Protein AF-A0A5D4SY90-F1 (afdb_monomer)

Structure (mmCIF, N/CA/C/O backbone):
data_AF-A0A5D4SY90-F1
#
_entry.id   AF-A0A5D4SY90-F1
#
loop_
_atom_site.group_PDB
_atom_site.id
_atom_site.type_symbol
_atom_site.label_atom_id
_atom_site.label_alt_id
_atom_site.label_comp_id
_atom_site.label_asym_id
_atom_site.label_entity_id
_atom_site.label_seq_id
_atom_site.pdbx_PDB_ins_code
_atom_site.Cartn_x
_atom_site.Cartn_y
_atom_site.Cartn_z
_atom_site.occupancy
_atom_site.B_iso_or_equiv
_atom_site.auth_seq_id
_atom_site.auth_comp_id
_atom_site.auth_asym_id
_atom_site.au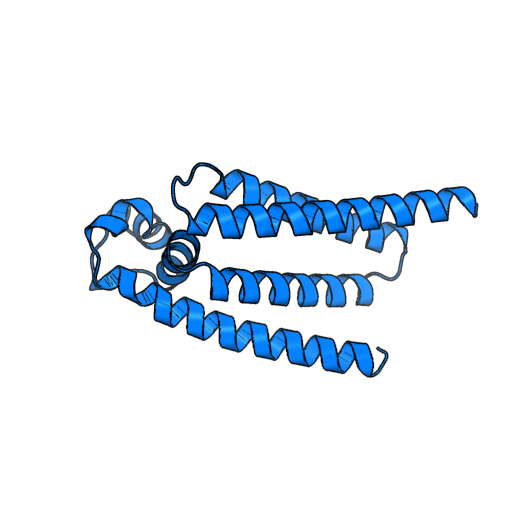th_atom_id
_atom_site.pdbx_PDB_model_num
ATOM 1 N N . MET A 1 1 ? -7.562 -14.655 19.373 1.00 65.56 1 MET A N 1
ATOM 2 C CA . MET A 1 1 ? -8.304 -14.241 18.157 1.00 65.56 1 MET A CA 1
ATOM 3 C C . MET A 1 1 ? -9.372 -15.284 17.908 1.00 65.56 1 MET A C 1
ATOM 5 O O . MET A 1 1 ? -9.088 -16.448 18.142 1.00 65.56 1 MET A O 1
ATOM 9 N N . SER A 1 2 ? -10.578 -14.892 17.491 1.00 83.31 2 SER A N 1
ATOM 10 C CA . SER A 1 2 ? -11.587 -15.873 17.057 1.00 83.31 2 SER A CA 1
ATOM 11 C C . SER A 1 2 ? -11.067 -16.649 15.842 1.00 83.31 2 SER A C 1
ATOM 13 O O . SER A 1 2 ? -10.356 -16.060 15.024 1.00 83.31 2 SER A O 1
ATOM 15 N N . TYR A 1 3 ? -11.435 -17.928 15.712 1.00 87.12 3 TYR A N 1
ATOM 16 C CA . TYR A 1 3 ? -10.976 -18.817 14.637 1.00 87.12 3 TYR A CA 1
ATOM 17 C C . TYR A 1 3 ? -11.152 -18.190 13.243 1.00 87.12 3 TYR A C 1
ATOM 19 O O . TYR A 1 3 ? -10.235 -18.239 12.429 1.00 87.12 3 TYR A O 1
ATOM 27 N N . LYS A 1 4 ? -12.272 -17.483 13.015 1.00 90.50 4 LYS A N 1
ATOM 28 C CA . LYS A 1 4 ? -12.549 -16.766 11.760 1.00 90.50 4 LYS A CA 1
ATOM 29 C C . LYS A 1 4 ? -11.451 -15.757 11.420 1.00 90.50 4 LYS A C 1
ATOM 31 O O . LYS A 1 4 ? -10.987 -15.716 10.291 1.00 90.50 4 LYS A O 1
ATOM 36 N N . ARG A 1 5 ? -10.991 -14.977 12.407 1.00 88.00 5 ARG A N 1
ATOM 37 C CA . ARG A 1 5 ? -9.937 -13.966 12.201 1.00 88.00 5 ARG A CA 1
ATOM 38 C C . ARG A 1 5 ? -8.578 -14.604 11.942 1.00 88.00 5 ARG A C 1
ATOM 40 O O . ARG A 1 5 ? -7.819 -14.071 11.147 1.00 88.00 5 ARG A O 1
ATOM 47 N N . THR A 1 6 ? -8.275 -15.724 12.596 1.00 92.12 6 THR A N 1
ATOM 48 C CA . THR A 1 6 ? -7.023 -16.456 12.355 1.00 92.12 6 THR A CA 1
ATOM 49 C C . THR A 1 6 ? -6.985 -17.020 10.935 1.00 92.12 6 THR A C 1
ATOM 51 O O . THR A 1 6 ? -5.982 -16.851 10.251 1.00 92.12 6 THR A O 1
ATOM 54 N N . ILE A 1 7 ? -8.088 -17.614 10.466 1.00 94.69 7 ILE A N 1
ATOM 55 C CA . ILE A 1 7 ? -8.203 -18.123 9.091 1.00 94.69 7 ILE A CA 1
ATOM 56 C C . ILE A 1 7 ? -8.071 -16.977 8.082 1.00 94.69 7 ILE A C 1
ATOM 58 O O . ILE A 1 7 ? -7.259 -17.069 7.169 1.00 94.69 7 ILE A O 1
ATOM 62 N N . SER A 1 8 ? -8.800 -15.871 8.268 1.00 94.88 8 SER A N 1
ATOM 63 C CA . SER A 1 8 ? -8.691 -14.705 7.380 1.00 94.88 8 SER A CA 1
ATOM 64 C C . SER A 1 8 ? -7.281 -14.109 7.353 1.00 94.88 8 SER A C 1
ATOM 66 O O . SER A 1 8 ? -6.817 -13.696 6.297 1.00 94.88 8 SER A O 1
ATOM 68 N N . PHE A 1 9 ? -6.577 -14.093 8.488 1.00 96.25 9 PHE A N 1
ATOM 69 C CA . PHE A 1 9 ? -5.186 -13.646 8.549 1.00 96.25 9 PHE A CA 1
ATOM 70 C C . PHE A 1 9 ? -4.241 -14.588 7.794 1.00 96.25 9 PHE A C 1
ATOM 72 O O . PHE A 1 9 ? -3.399 -14.117 7.036 1.00 96.25 9 PHE A O 1
ATOM 79 N N . GLY A 1 10 ? -4.416 -15.906 7.933 1.00 97.31 10 GLY A N 1
ATOM 80 C CA . GLY A 1 10 ? -3.668 -16.894 7.149 1.00 97.31 10 GLY A CA 1
ATOM 81 C C . GLY A 1 10 ? -3.916 -16.763 5.643 1.00 97.31 10 GLY A C 1
ATOM 82 O O . GLY A 1 10 ? -2.969 -16.777 4.862 1.00 97.31 10 GLY A O 1
ATOM 83 N N . LEU A 1 11 ? -5.171 -16.544 5.235 1.00 97.62 11 LEU A N 1
ATOM 84 C CA . LEU A 1 11 ? -5.518 -16.277 3.837 1.00 97.62 11 LEU A CA 1
ATOM 85 C C . LEU A 1 11 ? -4.873 -14.988 3.325 1.00 97.62 11 LEU A C 1
ATOM 87 O O . LEU A 1 11 ? -4.352 -14.978 2.216 1.00 97.62 11 LEU A O 1
ATOM 91 N N . ALA A 1 12 ? -4.857 -13.920 4.126 1.00 98.06 12 ALA A N 1
ATOM 92 C CA . ALA A 1 12 ? -4.195 -12.676 3.747 1.00 98.06 12 ALA A CA 1
ATOM 93 C C . ALA A 1 12 ? -2.687 -12.869 3.525 1.00 98.06 12 ALA A C 1
ATOM 95 O O . ALA A 1 12 ? -2.156 -12.338 2.556 1.00 98.06 12 ALA A O 1
ATOM 96 N N . ILE A 1 13 ? -2.007 -13.670 4.356 1.00 98.44 13 ILE A N 1
ATOM 97 C CA . ILE A 1 13 ? -0.596 -14.031 4.129 1.00 98.44 13 ILE A CA 1
ATOM 98 C C . ILE A 1 13 ? -0.443 -14.780 2.802 1.00 98.44 13 ILE A C 1
ATOM 100 O O . ILE A 1 13 ? 0.406 -14.425 1.991 1.00 98.44 13 ILE A O 1
ATOM 104 N N . MET A 1 14 ? -1.283 -15.789 2.558 1.00 98.44 14 MET A N 1
ATOM 105 C CA . MET A 1 14 ? -1.231 -16.582 1.330 1.00 98.44 14 MET A CA 1
ATOM 106 C C . MET A 1 14 ? -1.426 -15.710 0.080 1.00 98.44 14 MET A C 1
ATOM 108 O O . MET A 1 14 ? -0.611 -15.769 -0.840 1.00 98.44 14 MET A O 1
ATOM 112 N N . PHE A 1 15 ? -2.464 -14.866 0.058 1.00 98.44 15 PHE A N 1
ATOM 113 C CA . PHE A 1 15 ? -2.716 -13.943 -1.051 1.00 98.44 15 PHE A CA 1
ATOM 114 C C . PHE A 1 15 ? -1.605 -12.911 -1.206 1.00 98.44 15 PHE A C 1
ATOM 116 O O . PHE A 1 15 ? -1.219 -12.622 -2.334 1.00 98.44 15 PHE A O 1
ATOM 123 N N . PHE A 1 16 ? -1.058 -12.394 -0.104 1.00 98.62 16 PHE A N 1
ATOM 124 C CA . PHE A 1 16 ? 0.084 -11.489 -0.147 1.00 98.62 16 PHE A CA 1
ATOM 125 C C . PHE A 1 16 ? 1.288 -12.150 -0.824 1.00 98.62 16 PHE A C 1
ATOM 127 O O . PHE A 1 16 ? 1.840 -11.575 -1.758 1.00 98.62 16 PHE A O 1
ATOM 134 N N . CYS A 1 17 ? 1.663 -13.367 -0.419 1.00 98.56 17 CYS A N 1
ATOM 135 C CA . CYS A 1 17 ? 2.783 -14.097 -1.011 1.00 98.56 17 CYS A CA 1
ATOM 136 C C . CYS A 1 17 ? 2.564 -14.376 -2.503 1.00 98.56 17 CYS A C 1
ATOM 138 O O . CYS A 1 17 ? 3.423 -14.034 -3.313 1.00 98.56 17 CYS A O 1
ATOM 140 N N . ILE A 1 18 ? 1.410 -14.938 -2.879 1.00 98.56 18 ILE A N 1
ATOM 141 C CA . ILE A 1 18 ? 1.095 -15.245 -4.285 1.00 98.56 18 ILE A CA 1
ATOM 142 C C . ILE A 1 18 ? 1.115 -13.968 -5.129 1.00 98.56 18 ILE A C 1
ATOM 144 O O . ILE A 1 18 ? 1.757 -13.934 -6.175 1.00 98.56 18 ILE A O 1
ATOM 148 N N . ALA A 1 19 ? 0.459 -12.903 -4.664 1.00 98.44 19 ALA A N 1
ATOM 149 C CA . ALA A 1 19 ? 0.408 -11.638 -5.384 1.00 98.44 19 ALA A CA 1
ATOM 150 C C . ALA A 1 19 ? 1.779 -10.954 -5.464 1.00 98.44 19 ALA A C 1
ATOM 152 O O . ALA A 1 19 ? 2.070 -10.310 -6.466 1.00 98.44 19 ALA A O 1
ATOM 153 N N . THR A 1 20 ? 2.639 -11.128 -4.457 1.00 98.31 20 THR A N 1
ATOM 154 C CA . THR A 1 20 ? 4.023 -10.632 -4.488 1.00 98.31 20 THR A CA 1
ATOM 155 C C . THR A 1 20 ? 4.803 -11.313 -5.608 1.00 98.31 20 THR A C 1
ATOM 157 O O . THR A 1 20 ? 5.358 -10.625 -6.457 1.00 98.31 20 THR A O 1
ATOM 160 N N . PHE A 1 21 ? 4.795 -12.650 -5.669 1.00 98.25 21 PHE A N 1
ATOM 161 C CA . PHE A 1 21 ? 5.492 -13.385 -6.730 1.00 98.25 21 PHE A CA 1
ATOM 162 C C . PHE A 1 21 ? 4.907 -13.107 -8.116 1.00 98.25 21 PHE A C 1
ATOM 164 O O . PHE A 1 21 ? 5.663 -12.917 -9.062 1.00 98.25 21 PHE A O 1
ATOM 171 N N . ALA A 1 22 ? 3.581 -13.029 -8.237 1.00 98.25 22 ALA A N 1
ATOM 172 C CA . ALA A 1 22 ? 2.925 -12.723 -9.504 1.00 98.25 22 ALA A CA 1
ATOM 173 C C . ALA A 1 22 ? 3.242 -11.296 -9.980 1.00 98.25 22 ALA A C 1
ATOM 175 O O . ALA A 1 22 ? 3.632 -11.110 -11.126 1.00 98.25 22 ALA A O 1
ATOM 176 N N . SER A 1 23 ? 3.169 -10.301 -9.087 1.00 97.88 23 SER A N 1
ATOM 177 C CA . SER A 1 23 ? 3.551 -8.916 -9.392 1.00 97.88 23 SER A CA 1
ATOM 178 C C . SER A 1 23 ? 5.032 -8.791 -9.737 1.00 97.88 23 SER A C 1
ATOM 180 O O . SER A 1 23 ? 5.395 -7.933 -10.538 1.00 97.88 23 SER A O 1
ATOM 182 N N . TRP A 1 24 ? 5.889 -9.596 -9.111 1.00 98.00 24 TRP A N 1
ATOM 183 C CA . TRP A 1 24 ? 7.319 -9.607 -9.386 1.00 98.00 24 TRP A CA 1
ATOM 184 C C . TRP A 1 24 ? 7.622 -10.231 -10.754 1.00 98.00 24 TRP A C 1
ATOM 186 O O . TRP A 1 24 ? 8.386 -9.662 -11.527 1.00 98.00 24 TRP A O 1
ATOM 196 N N . TYR A 1 25 ? 6.958 -11.343 -11.084 1.00 97.81 25 TYR A N 1
ATOM 197 C CA . TYR A 1 25 ? 7.055 -11.997 -12.389 1.00 97.81 25 TYR A CA 1
ATOM 198 C C . TYR A 1 25 ? 6.547 -11.088 -13.514 1.00 97.81 25 TYR A C 1
ATOM 200 O O . TYR A 1 25 ? 7.275 -10.811 -14.461 1.00 97.81 25 TYR A O 1
ATOM 208 N N . GLU A 1 26 ? 5.332 -10.556 -13.383 1.00 97.06 26 GLU A N 1
ATOM 209 C CA . GLU A 1 26 ? 4.748 -9.645 -14.373 1.00 97.06 26 GLU A CA 1
ATOM 210 C C . GLU A 1 26 ? 5.566 -8.366 -14.555 1.00 97.06 26 GLU A C 1
ATOM 212 O O . GLU A 1 26 ? 5.620 -7.814 -15.652 1.00 97.06 26 GLU A O 1
ATOM 217 N N . GLY A 1 27 ? 6.218 -7.919 -13.484 1.00 97.12 27 GLY A N 1
ATOM 218 C CA . GLY A 1 27 ? 7.061 -6.735 -13.479 1.00 97.12 27 GLY A CA 1
ATOM 219 C C . GLY A 1 27 ? 8.409 -6.931 -14.158 1.00 97.12 27 GLY A C 1
ATOM 220 O O . GLY A 1 27 ? 9.031 -5.953 -14.565 1.00 97.12 27 GLY A O 1
ATOM 221 N N . SER A 1 28 ? 8.854 -8.182 -14.305 1.00 96.25 28 SER A N 1
ATOM 222 C CA . SER A 1 28 ? 10.140 -8.497 -14.931 1.00 96.25 28 SER A CA 1
ATOM 223 C C . SER A 1 28 ? 10.176 -8.158 -16.426 1.00 96.25 28 SER A C 1
ATOM 225 O O . SER A 1 28 ? 11.256 -7.935 -16.964 1.00 96.25 28 SER A O 1
ATOM 227 N N . GLU A 1 29 ? 9.013 -7.975 -17.067 1.00 95.75 29 GLU A N 1
ATOM 228 C CA . GLU A 1 29 ? 8.896 -7.433 -18.431 1.00 95.75 29 GLU A CA 1
ATOM 229 C C . GLU A 1 29 ? 9.535 -6.045 -18.594 1.00 95.75 29 GLU A C 1
ATOM 231 O O . GLU A 1 29 ? 9.879 -5.660 -19.711 1.00 95.75 29 GLU A O 1
ATOM 236 N N . LEU A 1 30 ? 9.764 -5.307 -17.498 1.00 95.75 30 LEU A N 1
ATOM 237 C CA . LEU A 1 30 ? 10.555 -4.074 -17.513 1.00 95.75 30 LEU A CA 1
ATOM 238 C C . LEU A 1 30 ? 11.924 -4.280 -18.182 1.00 95.75 30 LEU A C 1
ATOM 240 O O . LEU A 1 30 ? 12.380 -3.406 -18.917 1.00 95.75 30 LEU A O 1
ATOM 244 N N . VAL A 1 31 ? 12.567 -5.430 -17.961 1.00 94.19 31 VAL A N 1
ATOM 245 C CA . VAL A 1 31 ? 13.890 -5.761 -18.520 1.00 94.19 31 VAL A CA 1
ATOM 246 C C . VAL A 1 31 ? 13.872 -5.773 -20.050 1.00 94.19 31 VAL A C 1
ATOM 248 O O . VAL A 1 31 ? 14.855 -5.387 -20.683 1.00 94.19 31 VAL A O 1
ATOM 251 N N . ASP A 1 32 ? 12.750 -6.177 -20.639 1.00 93.50 32 ASP A N 1
ATOM 252 C CA . ASP A 1 32 ? 12.570 -6.293 -22.085 1.00 93.50 32 ASP A CA 1
ATOM 253 C C . ASP A 1 32 ? 11.973 -5.024 -22.715 1.00 93.50 32 ASP A C 1
ATOM 255 O O . ASP A 1 32 ? 11.830 -4.951 -23.937 1.00 93.50 32 ASP A O 1
ATOM 259 N N . ASN A 1 33 ? 11.672 -3.993 -21.913 1.00 91.06 33 ASN A N 1
ATOM 260 C CA . ASN A 1 33 ? 11.127 -2.722 -22.388 1.00 91.06 33 ASN A CA 1
ATOM 261 C C . ASN A 1 33 ? 11.977 -1.501 -21.964 1.00 91.06 33 ASN A C 1
ATOM 263 O O . ASN A 1 33 ? 11.599 -0.760 -21.049 1.00 91.06 33 ASN A O 1
ATOM 267 N N . PRO A 1 34 ? 13.100 -1.235 -22.664 1.00 91.25 34 PRO A N 1
ATOM 268 C CA . PRO A 1 34 ? 14.005 -0.125 -22.354 1.00 91.25 34 PRO A CA 1
ATOM 269 C C . PRO A 1 34 ? 13.375 1.268 -22.404 1.00 91.25 34 PRO A C 1
ATOM 271 O O . PRO A 1 34 ? 13.812 2.172 -21.693 1.00 91.25 34 PRO A O 1
ATOM 274 N N . PHE A 1 35 ? 12.323 1.459 -23.208 1.00 90.56 35 PHE A N 1
ATOM 275 C CA . PHE A 1 35 ? 11.631 2.747 -23.312 1.00 90.56 35 PHE A CA 1
ATOM 276 C C . PHE A 1 35 ? 10.984 3.172 -21.987 1.00 90.56 35 PHE A C 1
ATOM 278 O O . PHE A 1 35 ? 10.862 4.366 -21.713 1.00 90.56 35 PHE A O 1
ATOM 285 N N . GLU A 1 36 ? 10.621 2.208 -21.139 1.00 90.75 36 GLU A N 1
ATOM 286 C CA . GLU A 1 36 ? 9.968 2.466 -19.855 1.00 90.75 36 GLU A CA 1
ATOM 287 C C . GLU A 1 36 ? 10.944 2.683 -18.695 1.00 90.75 36 GLU A C 1
ATOM 289 O O . GLU A 1 36 ? 10.527 3.106 -17.611 1.00 90.75 36 GLU A O 1
ATOM 294 N N . TRP A 1 37 ? 12.245 2.449 -18.893 1.00 92.38 37 TRP A N 1
ATOM 295 C CA . TRP A 1 37 ? 13.248 2.539 -17.827 1.00 92.38 37 TRP A CA 1
ATOM 296 C C . TRP A 1 37 ? 13.301 3.928 -17.201 1.00 92.38 37 TRP A C 1
ATOM 298 O O . TRP A 1 37 ? 13.210 4.051 -15.982 1.00 92.38 37 TRP A O 1
ATOM 308 N N . LYS A 1 38 ? 13.307 4.983 -18.024 1.00 88.19 38 LYS A N 1
ATOM 309 C CA . LYS A 1 38 ? 13.314 6.382 -17.558 1.00 88.19 38 LYS A CA 1
ATOM 310 C C . LYS A 1 38 ? 12.158 6.703 -16.604 1.00 88.19 38 LYS A C 1
ATOM 312 O O . LYS A 1 38 ? 12.264 7.603 -15.774 1.00 88.19 38 LYS A O 1
ATOM 317 N N . HIS A 1 39 ? 11.035 6.008 -16.747 1.00 86.69 39 HIS A N 1
ATOM 318 C CA . HIS A 1 39 ? 9.841 6.262 -15.954 1.00 86.69 39 HIS A CA 1
ATOM 319 C C . HIS A 1 39 ? 9.681 5.281 -14.797 1.00 86.69 39 HIS A C 1
ATOM 321 O O . HIS A 1 39 ? 8.985 5.605 -13.835 1.00 86.69 39 HIS A O 1
ATOM 327 N N . THR A 1 40 ? 10.258 4.089 -14.889 1.00 89.19 40 THR A N 1
ATOM 328 C CA . THR A 1 40 ? 9.851 2.951 -14.061 1.00 89.19 40 THR A CA 1
ATOM 329 C C . THR A 1 40 ? 11.009 2.301 -13.311 1.00 89.19 40 THR A C 1
ATOM 331 O O . THR A 1 40 ? 10.773 1.751 -12.241 1.00 89.19 40 THR A O 1
ATOM 334 N N . ALA A 1 41 ? 12.247 2.452 -13.790 1.00 92.19 41 ALA A N 1
ATOM 335 C CA . ALA A 1 41 ? 13.461 2.019 -13.100 1.00 92.19 41 ALA A CA 1
ATOM 336 C C . ALA A 1 41 ? 13.894 3.036 -12.020 1.00 92.19 41 ALA A C 1
ATOM 338 O O . ALA A 1 41 ? 15.013 3.548 -12.021 1.00 92.19 41 ALA A O 1
ATOM 339 N N . VAL A 1 42 ? 12.964 3.395 -11.131 1.00 91.81 42 VAL A N 1
ATOM 340 C CA . VAL A 1 42 ? 13.127 4.455 -10.125 1.00 91.81 42 VAL A CA 1
ATOM 341 C C . VAL A 1 42 ? 14.232 4.098 -9.135 1.00 91.81 42 VAL A C 1
ATOM 343 O O . VAL A 1 42 ? 15.157 4.882 -8.942 1.00 91.81 42 VAL A O 1
ATOM 346 N N . PHE A 1 43 ? 14.174 2.907 -8.541 1.00 91.56 43 PHE A N 1
ATOM 347 C CA . PHE A 1 43 ? 15.159 2.454 -7.565 1.00 91.56 43 PHE A CA 1
ATOM 348 C C . PHE A 1 43 ? 16.528 2.250 -8.210 1.00 91.56 43 PHE A C 1
ATOM 350 O O . PHE A 1 43 ? 17.528 2.667 -7.635 1.00 91.56 43 PHE A O 1
ATOM 357 N N . THR A 1 44 ? 16.578 1.683 -9.418 1.00 92.81 44 THR A N 1
ATOM 358 C CA . THR A 1 44 ? 17.828 1.545 -10.179 1.00 92.81 44 THR A CA 1
ATOM 359 C C . THR A 1 44 ? 18.472 2.903 -10.413 1.00 92.81 44 THR A C 1
ATOM 361 O O . THR A 1 44 ? 19.645 3.069 -10.094 1.00 92.81 44 THR A O 1
ATOM 364 N N . SER A 1 45 ? 17.693 3.886 -10.881 1.00 92.25 45 SER A N 1
ATOM 365 C CA . SER A 1 45 ? 18.188 5.241 -11.128 1.00 92.25 45 SER A CA 1
ATOM 366 C C . SER A 1 45 ? 18.677 5.937 -9.855 1.00 92.25 45 SER A C 1
ATOM 368 O O . SER A 1 45 ? 19.618 6.715 -9.912 1.00 92.25 45 SER A O 1
ATOM 370 N N . TRP A 1 46 ? 18.082 5.654 -8.692 1.00 91.75 46 TRP A N 1
ATOM 371 C CA . TRP A 1 46 ? 18.551 6.207 -7.418 1.00 91.75 46 TRP A CA 1
ATOM 372 C C . TRP A 1 46 ? 19.850 5.570 -6.930 1.00 91.75 46 TRP A C 1
ATOM 374 O O . TRP A 1 46 ? 20.623 6.233 -6.248 1.00 91.75 46 TRP A O 1
ATOM 384 N N . ILE A 1 47 ? 20.070 4.289 -7.236 1.00 92.31 47 ILE A N 1
ATOM 385 C CA . ILE A 1 47 ? 21.266 3.547 -6.814 1.00 92.31 47 ILE A CA 1
ATOM 386 C C . ILE A 1 47 ? 22.460 3.852 -7.729 1.00 92.31 47 ILE A C 1
ATOM 388 O O . ILE A 1 47 ? 23.589 3.878 -7.250 1.00 92.31 47 ILE A O 1
ATOM 392 N N . HIS A 1 48 ? 22.211 4.095 -9.016 1.00 90.75 48 HIS A N 1
ATOM 393 C CA . HIS A 1 48 ? 23.243 4.265 -10.044 1.00 90.75 48 HIS A CA 1
ATOM 394 C C . HIS A 1 48 ? 23.250 5.682 -10.644 1.00 90.75 48 HIS A C 1
ATOM 396 O O . HIS A 1 48 ? 23.518 5.854 -11.827 1.00 90.75 48 HIS A O 1
ATOM 402 N N . ASP A 1 49 ? 22.894 6.703 -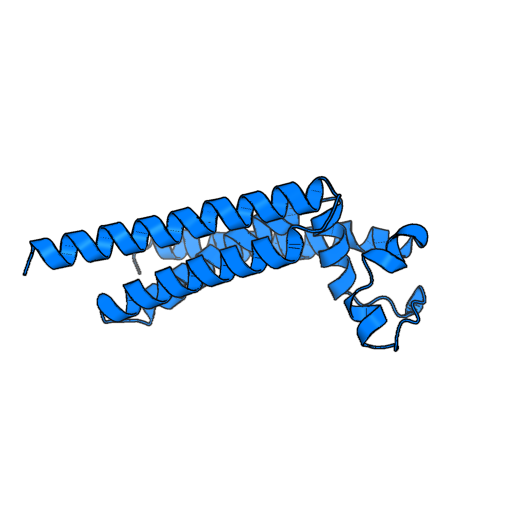9.856 1.00 88.25 49 ASP A N 1
ATOM 403 C CA . ASP A 1 49 ? 22.970 8.125 -10.240 1.00 88.25 49 ASP A CA 1
ATOM 404 C C . ASP A 1 49 ? 22.313 8.480 -11.595 1.00 88.25 49 ASP A C 1
ATOM 406 O O . ASP A 1 49 ? 22.752 9.359 -12.336 1.00 88.25 49 ASP A O 1
ATOM 410 N N . GLY A 1 50 ? 21.202 7.816 -11.910 1.00 83.44 50 GLY A N 1
ATOM 411 C CA . GLY A 1 50 ? 20.424 8.016 -13.132 1.00 83.44 50 GLY A CA 1
ATOM 412 C C . GLY A 1 50 ? 20.789 7.083 -14.286 1.00 83.44 50 GLY A C 1
ATOM 413 O O . GLY A 1 50 ? 20.046 7.038 -15.268 1.00 83.44 50 GLY A O 1
ATOM 414 N N . GLU A 1 51 ? 21.868 6.311 -14.170 1.00 86.06 51 GLU A N 1
ATOM 415 C CA . GLU A 1 51 ? 22.249 5.303 -15.155 1.00 86.06 51 GLU A CA 1
ATOM 416 C C . GLU A 1 51 ? 21.395 4.044 -14.972 1.00 86.06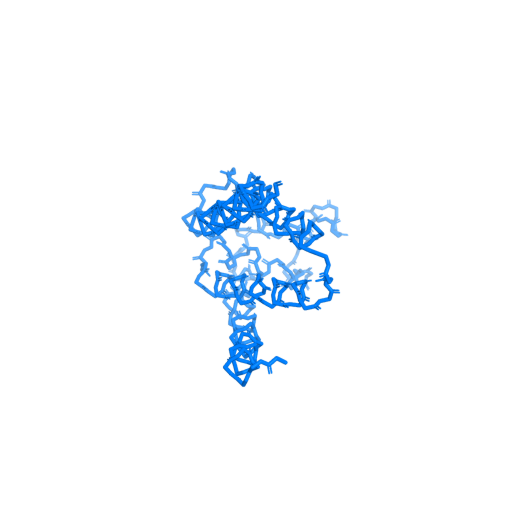 51 GLU A C 1
ATOM 418 O O . GLU A 1 51 ? 21.228 3.520 -13.871 1.00 86.06 51 GLU A O 1
ATOM 423 N N . VAL A 1 52 ? 20.789 3.564 -16.059 1.00 89.38 52 VAL A N 1
ATOM 424 C CA . VAL A 1 52 ? 19.975 2.345 -16.039 1.00 89.38 52 VAL A CA 1
ATOM 425 C C . VAL A 1 52 ? 20.465 1.424 -17.137 1.00 89.38 52 VAL A C 1
ATOM 427 O O . VAL A 1 52 ? 20.315 1.711 -18.324 1.00 89.38 52 VAL A O 1
ATOM 430 N N . GLU A 1 53 ? 21.020 0.297 -16.716 1.00 88.94 53 GLU A N 1
ATOM 431 C CA . GLU A 1 53 ? 21.454 -0.785 -17.585 1.00 88.94 53 GLU A CA 1
ATOM 432 C C . GLU A 1 53 ? 20.631 -2.032 -17.302 1.00 88.94 53 GLU A C 1
ATOM 434 O O . GLU A 1 53 ? 20.214 -2.272 -16.168 1.00 88.94 53 GLU A O 1
ATOM 439 N N . ARG A 1 54 ? 20.439 -2.857 -18.333 1.00 88.88 54 ARG A N 1
ATOM 440 C CA . ARG A 1 54 ? 19.612 -4.068 -18.267 1.00 88.88 54 ARG A CA 1
ATOM 441 C C . ARG A 1 54 ? 19.991 -4.986 -17.103 1.00 88.88 54 ARG A C 1
ATOM 443 O O . ARG A 1 54 ? 19.116 -5.538 -16.444 1.00 88.88 54 ARG A O 1
ATOM 450 N N . GLU A 1 55 ? 21.290 -5.159 -16.887 1.00 87.62 55 GLU A N 1
ATOM 451 C CA . GLU A 1 55 ? 21.863 -6.088 -15.906 1.00 87.62 55 GLU A CA 1
ATOM 452 C C . GLU A 1 55 ? 21.716 -5.581 -14.466 1.00 87.62 55 GLU A C 1
ATOM 454 O O . GLU A 1 55 ? 21.712 -6.375 -13.528 1.00 87.62 55 GLU A O 1
ATOM 459 N N . ASN A 1 56 ? 21.515 -4.270 -14.303 1.00 89.62 56 ASN A N 1
ATOM 460 C CA . ASN A 1 56 ? 21.505 -3.586 -13.013 1.00 89.62 56 ASN A CA 1
ATOM 461 C C . ASN A 1 56 ? 20.092 -3.196 -12.551 1.00 89.62 56 ASN A C 1
ATOM 463 O O . ASN A 1 56 ? 19.949 -2.540 -11.517 1.00 89.62 56 ASN A O 1
ATOM 467 N N . ILE A 1 57 ? 19.042 -3.597 -13.285 1.00 92.62 57 ILE A N 1
ATOM 468 C CA . ILE A 1 57 ? 17.658 -3.277 -12.921 1.00 92.62 57 ILE A CA 1
ATOM 469 C C . ILE A 1 57 ? 17.313 -3.918 -11.574 1.00 92.62 57 ILE A C 1
ATOM 471 O O . ILE A 1 57 ? 17.259 -5.141 -11.415 1.00 92.62 57 ILE A O 1
ATOM 475 N N . ALA A 1 58 ? 17.029 -3.069 -10.594 1.00 94.00 58 ALA A N 1
ATOM 476 C CA . ALA A 1 58 ? 16.626 -3.471 -9.266 1.00 94.00 58 ALA A CA 1
ATOM 477 C C . ALA A 1 58 ? 15.277 -4.199 -9.310 1.00 94.00 58 ALA A C 1
ATOM 479 O O . ALA A 1 58 ? 14.299 -3.731 -9.888 1.00 94.00 58 ALA A O 1
ATOM 480 N N . GLN A 1 59 ? 15.177 -5.309 -8.582 1.00 93.88 59 GLN A N 1
ATOM 481 C CA . GLN A 1 59 ? 13.941 -6.097 -8.495 1.00 93.88 59 GLN A CA 1
ATOM 482 C C . GLN A 1 59 ? 12.749 -5.302 -7.939 1.00 93.88 59 GLN A C 1
ATOM 484 O O . GLN A 1 59 ? 11.599 -5.638 -8.217 1.00 93.88 59 GLN A O 1
ATOM 489 N N . LEU A 1 60 ? 13.002 -4.236 -7.170 1.00 94.00 60 LEU A N 1
ATOM 490 C CA . LEU A 1 60 ? 11.952 -3.334 -6.693 1.00 94.00 60 LEU A CA 1
ATOM 491 C C . LEU A 1 60 ? 1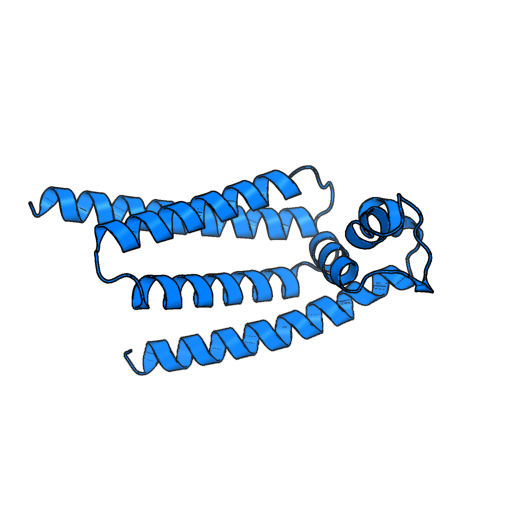1.269 -2.573 -7.837 1.00 94.00 60 LEU A C 1
ATOM 493 O O . LEU A 1 60 ? 10.070 -2.304 -7.756 1.00 94.00 60 LEU A O 1
ATOM 497 N N . ASP A 1 61 ? 11.990 -2.289 -8.922 1.00 95.69 61 ASP A N 1
ATOM 498 C CA . ASP A 1 61 ? 11.431 -1.608 -10.090 1.00 95.69 61 ASP A CA 1
ATOM 499 C C . ASP A 1 61 ? 10.415 -2.471 -10.841 1.00 95.69 61 ASP A C 1
ATOM 501 O O . ASP A 1 61 ? 9.503 -1.938 -11.472 1.00 95.69 61 ASP A O 1
ATOM 505 N N . TYR A 1 62 ? 10.472 -3.798 -10.687 1.00 97.38 62 TYR A N 1
ATOM 506 C CA . TYR A 1 62 ? 9.454 -4.695 -11.241 1.00 97.38 62 TYR A CA 1
ATOM 507 C C . TYR A 1 62 ? 8.086 -4.414 -10.608 1.00 97.38 62 TYR A C 1
ATOM 509 O O . TYR A 1 62 ? 7.069 -4.390 -11.296 1.00 97.38 62 TYR A O 1
ATOM 517 N N . PHE A 1 63 ? 8.033 -4.105 -9.309 1.00 97.06 63 PHE A N 1
ATOM 518 C CA . PHE A 1 63 ? 6.775 -3.723 -8.664 1.00 97.06 63 PHE A CA 1
ATOM 519 C C . PHE A 1 63 ? 6.278 -2.356 -9.141 1.00 97.06 63 PHE A C 1
ATOM 521 O O . PHE A 1 63 ? 5.072 -2.180 -9.316 1.00 97.06 63 PHE A O 1
ATOM 528 N N . VAL A 1 64 ? 7.181 -1.403 -9.400 1.00 95.50 64 VAL A N 1
ATOM 529 C CA . VAL A 1 64 ? 6.820 -0.095 -9.975 1.00 95.50 64 VAL A CA 1
ATOM 530 C C . VAL A 1 64 ? 6.226 -0.277 -11.375 1.00 95.50 64 VAL A C 1
ATOM 532 O O . VAL A 1 64 ? 5.200 0.331 -11.688 1.00 95.50 64 VAL A O 1
ATOM 535 N N . TYR A 1 65 ? 6.815 -1.159 -12.188 1.00 96.62 65 TYR A N 1
ATOM 536 C CA . TYR A 1 65 ? 6.301 -1.511 -13.511 1.00 96.62 65 TYR A CA 1
ATOM 537 C C . TYR A 1 65 ? 4.921 -2.150 -13.436 1.00 96.62 65 TYR A C 1
ATOM 539 O O . TYR A 1 65 ? 3.980 -1.674 -14.077 1.00 96.62 65 TYR A O 1
ATOM 547 N N . SER A 1 66 ? 4.757 -3.157 -12.581 1.00 97.00 66 SER A N 1
ATOM 548 C CA . SER A 1 66 ? 3.468 -3.817 -12.386 1.00 97.00 66 SER A CA 1
ATOM 549 C C . SER A 1 66 ? 2.398 -2.841 -11.906 1.00 97.00 66 SER A C 1
ATOM 551 O O . SER A 1 66 ? 1.295 -2.845 -12.436 1.00 97.00 66 SER A O 1
ATOM 553 N N . ILE A 1 67 ? 2.699 -1.919 -10.988 1.00 96.31 67 ILE A N 1
ATOM 554 C CA . ILE A 1 67 ? 1.728 -0.890 -10.573 1.00 96.31 67 ILE A CA 1
ATOM 555 C C . ILE A 1 67 ? 1.247 -0.059 -11.770 1.00 96.31 67 ILE A C 1
ATOM 557 O O . ILE A 1 67 ? 0.056 0.230 -11.871 1.00 96.31 67 ILE A O 1
ATOM 561 N N . LYS A 1 68 ? 2.145 0.320 -12.683 1.00 95.19 68 LYS A N 1
ATOM 562 C CA . LYS A 1 68 ? 1.819 1.188 -13.822 1.00 95.19 68 LYS A CA 1
ATOM 563 C C . LYS A 1 68 ? 1.063 0.480 -14.941 1.00 95.19 68 LYS A C 1
ATOM 565 O O . LYS 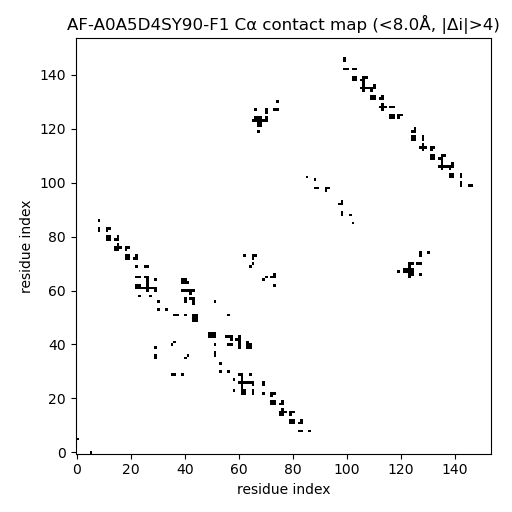A 1 68 ? 0.149 1.075 -15.513 1.00 95.19 68 LYS A O 1
ATOM 570 N N . PHE A 1 69 ? 1.418 -0.768 -15.237 1.00 95.44 69 PHE A N 1
ATOM 571 C CA . PHE A 1 69 ? 0.942 -1.464 -16.436 1.00 95.44 69 PHE A CA 1
ATOM 572 C C . PHE A 1 69 ? 0.088 -2.703 -16.142 1.00 95.44 69 PHE A C 1
ATOM 574 O O . PHE A 1 69 ? -0.782 -3.040 -16.942 1.00 95.44 69 PHE A O 1
ATOM 581 N N . LYS A 1 70 ? 0.274 -3.351 -14.985 1.00 96.19 70 LYS A N 1
ATOM 582 C CA . LYS A 1 70 ? -0.391 -4.607 -14.594 1.00 96.19 70 LYS A CA 1
ATOM 583 C C . LYS A 1 70 ? -0.818 -4.590 -13.112 1.00 96.19 70 LYS A C 1
ATOM 585 O O . LYS A 1 70 ? -0.303 -5.335 -12.279 1.00 96.19 70 LYS A O 1
ATOM 590 N N . PRO A 1 71 ? -1.765 -3.714 -12.729 1.00 96.69 71 PRO A N 1
ATOM 591 C CA . PRO A 1 71 ? -1.992 -3.335 -11.330 1.00 96.69 71 PRO A CA 1
ATOM 592 C C . PRO A 1 71 ? -2.714 -4.395 -10.488 1.00 96.69 71 PRO A C 1
ATOM 594 O O . PRO A 1 71 ? -2.832 -4.218 -9.279 1.00 96.69 71 PRO A O 1
ATOM 597 N N . ILE A 1 72 ? -3.233 -5.472 -11.087 1.00 97.31 72 ILE A N 1
ATOM 598 C CA . ILE A 1 72 ? -4.122 -6.424 -10.402 1.00 97.31 72 ILE A CA 1
ATOM 599 C C . ILE A 1 72 ? -3.413 -7.074 -9.210 1.00 97.31 72 ILE A C 1
ATOM 601 O O . ILE A 1 72 ? -3.897 -6.984 -8.079 1.00 97.31 72 ILE A O 1
ATOM 605 N N . PHE A 1 73 ? -2.247 -7.684 -9.433 1.00 98.06 73 PHE A N 1
ATOM 606 C CA . PHE A 1 73 ? -1.483 -8.302 -8.351 1.00 98.06 73 PHE A CA 1
ATOM 607 C C . PHE A 1 73 ? -0.924 -7.280 -7.352 1.00 98.06 73 PHE A C 1
ATOM 609 O O . PHE A 1 73 ? -1.084 -7.520 -6.154 1.00 98.06 73 PHE A O 1
ATOM 616 N N . PRO A 1 74 ? -0.392 -6.111 -7.763 1.00 98.19 74 PRO A N 1
ATOM 617 C CA . PRO A 1 74 ? -0.099 -5.024 -6.834 1.00 98.19 74 PRO A CA 1
ATOM 618 C C . PRO A 1 74 ? -1.271 -4.646 -5.919 1.00 98.19 74 PRO A C 1
ATOM 620 O O . PRO A 1 74 ? -1.080 -4.501 -4.712 1.00 98.19 74 PRO A O 1
ATOM 623 N N . VAL A 1 75 ? -2.494 -4.526 -6.448 1.00 98.38 75 VAL A N 1
ATOM 624 C CA . VAL A 1 75 ? -3.685 -4.202 -5.643 1.00 98.38 75 VAL A CA 1
ATOM 625 C C . VAL A 1 75 ? -4.001 -5.326 -4.653 1.00 98.38 75 VAL A C 1
ATOM 627 O O . VAL A 1 75 ? -4.233 -5.044 -3.477 1.00 98.38 75 VAL A O 1
ATOM 630 N N . ILE A 1 76 ? -3.966 -6.595 -5.076 1.00 98.50 76 ILE A N 1
ATOM 631 C CA . ILE A 1 76 ? -4.199 -7.745 -4.180 1.00 98.50 76 ILE A CA 1
ATOM 632 C C . ILE A 1 76 ? -3.140 -7.794 -3.071 1.00 98.50 76 ILE A C 1
ATOM 634 O O . ILE A 1 76 ? -3.477 -7.979 -1.896 1.00 98.50 76 ILE A O 1
ATOM 638 N N . MET A 1 77 ? -1.871 -7.586 -3.429 1.00 98.38 77 MET A N 1
ATOM 639 C CA . MET A 1 77 ? -0.744 -7.505 -2.502 1.00 98.38 77 MET A CA 1
ATOM 640 C C . MET A 1 77 ? -0.974 -6.387 -1.477 1.00 98.38 77 MET A C 1
ATOM 642 O O . MET A 1 77 ? -0.934 -6.632 -0.271 1.00 98.38 77 MET A O 1
ATOM 646 N N . MET A 1 78 ? -1.303 -5.181 -1.941 1.00 98.19 78 MET A N 1
ATOM 647 C CA . MET A 1 78 ? -1.573 -4.018 -1.098 1.00 98.19 78 MET A CA 1
ATOM 648 C C . MET A 1 78 ? -2.747 -4.258 -0.138 1.00 98.19 78 MET A C 1
ATOM 650 O O . MET A 1 78 ? -2.609 -4.033 1.063 1.00 98.19 78 MET A O 1
ATOM 654 N N . VAL A 1 79 ? -3.893 -4.742 -0.627 1.00 98.19 79 VAL A N 1
ATOM 655 C CA . VAL A 1 79 ? -5.079 -5.013 0.207 1.00 98.19 79 VAL A CA 1
ATOM 656 C C . VAL A 1 79 ? -4.769 -6.060 1.277 1.00 98.19 79 VAL A C 1
ATOM 658 O O . VAL A 1 79 ? -5.111 -5.875 2.448 1.00 98.19 79 VAL A O 1
ATOM 661 N N . SER A 1 80 ? -4.080 -7.137 0.895 1.00 98.38 80 SER A N 1
ATOM 662 C CA . SER A 1 80 ? -3.684 -8.205 1.818 1.00 98.38 80 SER A CA 1
ATOM 663 C C . SER A 1 80 ? -2.732 -7.683 2.895 1.00 98.38 80 SER A C 1
ATOM 665 O O . SER A 1 80 ? -2.911 -7.968 4.081 1.00 98.38 80 SER A O 1
ATOM 667 N N . PHE A 1 81 ? -1.766 -6.846 2.507 1.00 98.31 81 PHE A N 1
ATOM 668 C CA . PHE A 1 81 ? -0.837 -6.207 3.433 1.00 98.31 81 PHE A CA 1
ATOM 669 C C . PHE A 1 81 ? -1.540 -5.260 4.411 1.00 98.31 81 PHE A C 1
ATOM 671 O O . PHE A 1 81 ? -1.343 -5.370 5.623 1.00 98.31 81 PHE A O 1
ATOM 678 N N . ILE A 1 82 ? -2.423 -4.386 3.916 1.00 98.06 82 ILE A N 1
ATOM 679 C CA . ILE A 1 82 ? -3.216 -3.476 4.755 1.00 98.06 82 ILE A CA 1
ATOM 680 C C . ILE A 1 82 ? -4.050 -4.273 5.759 1.00 98.06 82 ILE A C 1
ATOM 682 O O . ILE A 1 82 ? -4.082 -3.923 6.939 1.00 98.06 82 ILE A O 1
ATOM 686 N N . TYR A 1 83 ? -4.684 -5.369 5.329 1.00 97.25 83 TYR A N 1
ATOM 687 C CA . TYR A 1 83 ? -5.444 -6.235 6.226 1.00 97.25 83 TYR A CA 1
ATOM 688 C C . TYR A 1 83 ? -4.568 -6.828 7.338 1.00 97.25 83 TYR A C 1
ATOM 690 O O . TYR A 1 83 ? -4.977 -6.832 8.506 1.00 97.25 83 TYR A O 1
ATOM 698 N N . MET A 1 84 ? -3.362 -7.303 7.005 1.00 97.62 84 MET A N 1
ATOM 699 C CA . MET A 1 84 ? -2.418 -7.833 7.991 1.00 97.62 84 MET A CA 1
ATOM 700 C C . MET A 1 84 ? -2.001 -6.759 9.001 1.00 97.62 84 MET A C 1
ATOM 702 O O . MET A 1 84 ? -2.120 -6.978 10.209 1.00 97.62 84 MET A O 1
ATOM 706 N N . VAL A 1 85 ? -1.584 -5.582 8.524 1.00 97.31 85 VAL A N 1
ATOM 707 C CA . VAL A 1 85 ? -1.173 -4.446 9.366 1.00 97.31 85 VAL A CA 1
ATOM 708 C C . VAL A 1 85 ? -2.318 -3.992 10.267 1.00 97.31 85 VAL A C 1
ATOM 710 O O . VAL A 1 85 ? -2.135 -3.864 11.478 1.00 97.31 85 VAL A O 1
ATOM 713 N N . PHE A 1 86 ? -3.519 -3.822 9.711 1.00 95.75 86 PHE A N 1
ATOM 714 C CA . PHE A 1 86 ? -4.717 -3.456 10.463 1.00 95.75 86 PHE A CA 1
ATOM 715 C C . PHE A 1 86 ? -5.007 -4.472 11.577 1.00 95.75 86 PHE A C 1
ATOM 717 O O . PHE A 1 86 ? -5.183 -4.115 12.745 1.00 95.75 86 PHE A O 1
ATOM 724 N N . THR A 1 87 ? -5.003 -5.759 11.231 1.00 94.88 87 THR A N 1
ATOM 725 C CA . THR A 1 87 ? -5.315 -6.855 12.152 1.00 94.88 87 THR A CA 1
ATOM 726 C C . THR A 1 87 ? -4.294 -6.966 13.286 1.00 94.88 87 THR A C 1
ATOM 728 O O . THR A 1 87 ? -4.677 -7.154 14.448 1.00 94.88 87 THR A O 1
ATOM 731 N N . LEU A 1 88 ? -3.003 -6.809 12.981 1.00 95.00 88 LEU A N 1
ATOM 732 C CA . LEU A 1 88 ? -1.935 -6.794 13.979 1.00 95.00 88 LEU A CA 1
ATOM 733 C C . LEU A 1 88 ? -2.020 -5.551 14.869 1.00 95.00 88 LEU A C 1
ATOM 735 O O . LEU A 1 88 ? -2.019 -5.682 16.094 1.00 95.00 88 LEU A O 1
ATOM 739 N N . GLY A 1 89 ? -2.173 -4.358 14.292 1.00 94.19 89 GLY A N 1
ATOM 740 C CA . GLY A 1 89 ? -2.230 -3.109 15.053 1.00 94.19 89 GLY A CA 1
ATOM 741 C C . GLY A 1 89 ? -3.382 -3.078 16.058 1.00 94.19 89 GLY A C 1
ATOM 742 O O . GLY A 1 89 ? -3.177 -2.766 17.232 1.00 94.19 89 GLY A O 1
ATOM 743 N N . ILE A 1 90 ? -4.581 -3.516 15.659 1.00 92.06 90 ILE A N 1
ATOM 744 C CA . ILE A 1 90 ? -5.729 -3.619 16.576 1.00 92.06 90 ILE A CA 1
ATOM 745 C C . ILE A 1 90 ? -5.489 -4.653 17.690 1.00 92.06 90 ILE A C 1
ATOM 747 O O . ILE A 1 90 ? -5.955 -4.462 18.819 1.00 92.06 90 ILE A O 1
ATOM 751 N N . LYS A 1 91 ? -4.757 -5.739 17.403 1.00 91.19 91 LYS A N 1
ATOM 752 C CA . LYS A 1 91 ? -4.409 -6.770 18.393 1.00 91.19 91 LYS A CA 1
ATOM 753 C C . LYS A 1 91 ? -3.414 -6.249 19.434 1.00 91.19 91 LYS A C 1
ATOM 755 O O . LYS A 1 91 ? -3.605 -6.513 20.619 1.00 91.19 91 LYS A O 1
ATOM 760 N N . PHE A 1 92 ? -2.380 -5.525 19.009 1.00 91.94 92 PHE A N 1
ATOM 761 C CA . PHE A 1 92 ? -1.331 -5.023 19.902 1.00 91.94 92 PHE A CA 1
ATOM 762 C C . PHE A 1 92 ? -1.774 -3.807 20.723 1.00 91.94 92 PHE A C 1
ATOM 764 O O . PHE A 1 92 ? -1.422 -3.681 21.897 1.00 91.94 92 PHE A O 1
ATOM 771 N N . LEU A 1 93 ? -2.591 -2.924 20.149 1.00 93.12 93 LEU A N 1
ATOM 772 C CA . LEU A 1 93 ? -3.073 -1.732 20.841 1.00 93.12 93 LEU A CA 1
ATOM 773 C C . LEU A 1 93 ? -4.269 -2.088 21.726 1.00 93.12 93 LEU A C 1
ATOM 775 O O . LEU A 1 93 ? -5.318 -2.486 21.232 1.00 93.12 93 LEU A O 1
ATOM 779 N N . LYS A 1 94 ? -4.137 -1.944 23.049 1.00 86.75 94 LYS A N 1
ATOM 780 C CA . LYS A 1 94 ? -5.211 -2.287 24.006 1.00 86.75 94 LYS A CA 1
ATOM 781 C C . LYS A 1 94 ? -6.235 -1.165 24.216 1.00 86.75 94 LYS A C 1
ATOM 783 O O . LYS A 1 94 ? -7.404 -1.442 24.454 1.00 86.75 94 LYS A O 1
ATOM 788 N N . SER A 1 95 ? -5.808 0.096 24.114 1.00 90.69 95 SER A N 1
ATOM 789 C CA . SER A 1 95 ? -6.676 1.264 24.326 1.00 90.69 95 SER A CA 1
ATOM 790 C C . SER A 1 95 ? -7.493 1.590 23.078 1.00 90.69 95 SER A C 1
ATOM 792 O O . SER A 1 95 ? -6.937 1.688 21.984 1.00 90.69 95 SER A O 1
ATOM 794 N N . GLY A 1 96 ? -8.797 1.837 23.251 1.00 87.56 96 GLY A N 1
ATOM 795 C CA . GLY A 1 96 ? -9.687 2.262 22.166 1.00 87.56 96 GLY A CA 1
ATOM 796 C C . GLY A 1 96 ? -9.241 3.564 21.494 1.00 87.56 96 GLY A C 1
ATOM 797 O O . GLY A 1 96 ? -9.338 3.677 20.278 1.00 87.56 96 GLY A O 1
ATOM 798 N N . THR A 1 97 ? -8.668 4.509 22.250 1.00 90.25 97 THR A N 1
ATOM 799 C CA . THR A 1 97 ? -8.125 5.758 21.685 1.00 90.25 97 THR A CA 1
ATOM 800 C C . THR A 1 97 ? -6.884 5.484 20.831 1.00 90.25 97 THR A C 1
ATOM 802 O O . THR A 1 97 ? -6.791 5.981 19.714 1.00 90.25 97 THR A O 1
ATOM 805 N N . LYS A 1 98 ? -5.959 4.635 21.311 1.00 92.88 98 LYS A N 1
ATOM 806 C CA . LYS A 1 98 ? -4.751 4.264 20.552 1.00 92.88 98 LYS A CA 1
ATOM 807 C C . LYS A 1 98 ? -5.096 3.496 19.273 1.00 92.88 98 LYS A C 1
ATOM 809 O O . LYS A 1 98 ? -4.511 3.767 18.234 1.00 92.88 98 LYS A O 1
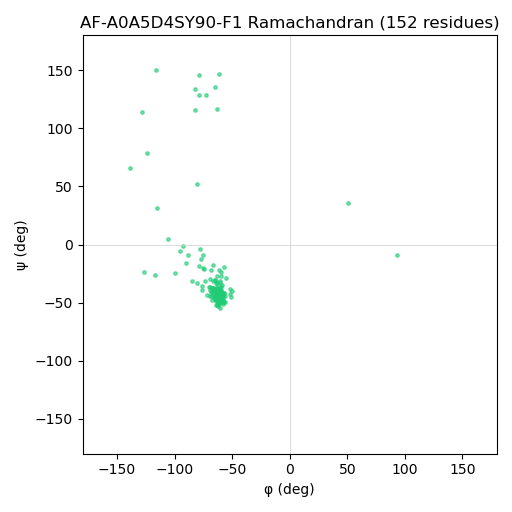ATOM 814 N N . ARG A 1 99 ? -6.068 2.575 19.339 1.00 94.56 99 ARG A N 1
ATOM 815 C CA . ARG A 1 99 ? -6.601 1.870 18.160 1.00 94.56 99 ARG A CA 1
ATOM 816 C C . ARG A 1 99 ? -7.163 2.847 17.135 1.00 94.56 99 ARG A C 1
ATOM 818 O O . ARG A 1 99 ? -6.834 2.729 15.964 1.00 94.56 99 ARG A O 1
ATOM 825 N N . ASN A 1 100 ? -7.968 3.812 17.583 1.00 94.44 100 ASN A N 1
ATOM 826 C CA . ASN A 1 100 ? -8.555 4.813 16.700 1.00 94.44 100 ASN A CA 1
ATOM 827 C C . ASN A 1 100 ? -7.480 5.646 15.999 1.00 94.44 100 ASN A C 1
ATOM 829 O O . ASN A 1 100 ? -7.497 5.765 14.782 1.00 94.44 100 ASN A O 1
ATOM 833 N N . LEU A 1 101 ? -6.508 6.144 16.770 1.00 95.38 101 LEU A N 1
ATOM 834 C CA . LEU A 1 101 ? -5.380 6.906 16.242 1.00 95.38 101 LEU A CA 1
ATOM 835 C C . LEU A 1 101 ? -4.577 6.094 15.218 1.00 95.38 101 LEU A C 1
ATOM 837 O O . LEU A 1 101 ? -4.257 6.608 14.155 1.00 95.38 101 LEU A O 1
ATOM 841 N N . PHE A 1 102 ? -4.293 4.822 15.502 1.00 97.06 102 PHE A N 1
ATOM 842 C CA . PHE A 1 102 ? -3.601 3.934 14.568 1.00 97.06 102 PHE A CA 1
ATOM 843 C C . PHE A 1 102 ? -4.358 3.762 13.245 1.00 97.06 102 PHE A C 1
ATOM 845 O O . PHE A 1 102 ? -3.753 3.878 12.184 1.00 97.06 102 PHE A O 1
ATOM 852 N N . VAL A 1 103 ? -5.674 3.529 13.296 1.00 96.94 103 VAL A N 1
ATOM 853 C CA . VAL A 1 103 ? -6.500 3.400 12.085 1.00 96.94 103 VAL A CA 1
ATOM 854 C C . VAL A 1 103 ? -6.540 4.715 11.307 1.00 96.94 103 VAL A C 1
ATOM 856 O O . VAL A 1 103 ? -6.419 4.693 10.083 1.00 96.94 103 VAL A O 1
ATOM 859 N N . SER A 1 104 ? -6.640 5.855 11.999 1.00 97.25 104 SER A N 1
ATOM 860 C CA . SER A 1 104 ? -6.567 7.175 11.369 1.00 97.25 104 SER A CA 1
ATOM 861 C C . SER A 1 104 ? -5.226 7.405 10.673 1.00 97.25 104 SER A C 1
ATOM 863 O O . SER A 1 104 ? -5.210 7.802 9.512 1.00 97.25 104 SER A O 1
ATOM 865 N N . ILE A 1 105 ? -4.110 7.112 11.348 1.00 97.81 105 ILE A N 1
ATOM 866 C CA . ILE A 1 105 ? -2.761 7.237 10.778 1.00 97.81 105 ILE A CA 1
ATOM 867 C C . ILE A 1 105 ? -2.622 6.340 9.550 1.00 97.81 105 ILE A C 1
ATOM 869 O O . ILE A 1 105 ? -2.160 6.805 8.514 1.00 97.81 105 ILE A O 1
ATOM 873 N N . LEU A 1 106 ? -3.064 5.081 9.633 1.00 97.94 106 LEU A N 1
ATOM 874 C CA . LEU A 1 106 ? -3.024 4.162 8.499 1.00 97.94 106 LEU A CA 1
ATOM 875 C C . LEU A 1 106 ? -3.825 4.713 7.310 1.00 97.94 106 LEU A C 1
ATOM 877 O O . LEU A 1 106 ? -3.320 4.710 6.195 1.00 97.94 106 LEU A O 1
ATOM 881 N N . GLY A 1 107 ? -5.026 5.251 7.546 1.00 98.25 107 GLY A N 1
ATOM 882 C CA . GLY A 1 107 ? -5.833 5.899 6.509 1.00 98.25 107 GLY A CA 1
ATOM 883 C C . GLY A 1 107 ? -5.131 7.096 5.858 1.00 98.25 107 GLY A C 1
ATOM 884 O O . GLY A 1 107 ? -5.078 7.176 4.633 1.00 98.25 107 GLY A O 1
ATOM 885 N N . VAL A 1 108 ? -4.530 7.986 6.657 1.00 98.38 108 VAL A N 1
ATOM 886 C CA . VAL A 1 108 ? -3.756 9.135 6.148 1.00 98.38 108 VAL A CA 1
ATOM 887 C C . VAL A 1 108 ? -2.551 8.678 5.324 1.00 98.38 108 VAL A C 1
ATOM 889 O O . VAL A 1 108 ? -2.323 9.220 4.246 1.00 98.38 108 VAL A O 1
ATOM 892 N N . LEU A 1 109 ? -1.807 7.663 5.777 1.00 98.25 109 LEU A N 1
ATOM 893 C CA . LEU A 1 109 ? -0.657 7.128 5.040 1.00 98.25 109 LEU A CA 1
ATOM 894 C C . LEU A 1 109 ? -1.052 6.602 3.653 1.00 98.25 109 LEU A C 1
ATOM 896 O O . LEU A 1 109 ? -0.328 6.838 2.687 1.00 98.25 109 LEU A O 1
ATOM 900 N N . LEU A 1 110 ? -2.212 5.948 3.529 1.00 98.25 110 LEU A N 1
ATOM 901 C CA . LEU A 1 110 ? -2.717 5.497 2.228 1.00 98.25 110 LEU A CA 1
ATOM 902 C C . LEU A 1 110 ? -3.068 6.673 1.307 1.00 98.25 110 LEU A C 1
ATOM 904 O O . LEU A 1 110 ? -2.764 6.620 0.117 1.00 98.25 110 LEU A O 1
ATOM 908 N N . LEU A 1 111 ? -3.653 7.749 1.843 1.00 98.25 111 LEU A N 1
ATOM 909 C CA . LEU A 1 111 ? -3.952 8.958 1.066 1.00 98.25 111 LEU A CA 1
ATOM 910 C C . LEU A 1 111 ? -2.681 9.697 0.627 1.00 98.25 111 LEU A C 1
ATOM 912 O O . LEU A 1 111 ? -2.620 10.177 -0.503 1.00 98.25 111 LEU A O 1
ATOM 916 N N . ILE A 1 112 ? -1.652 9.741 1.479 1.00 98.06 112 ILE A N 1
ATOM 917 C CA . ILE A 1 112 ? -0.331 10.263 1.103 1.00 98.06 112 ILE A CA 1
ATOM 9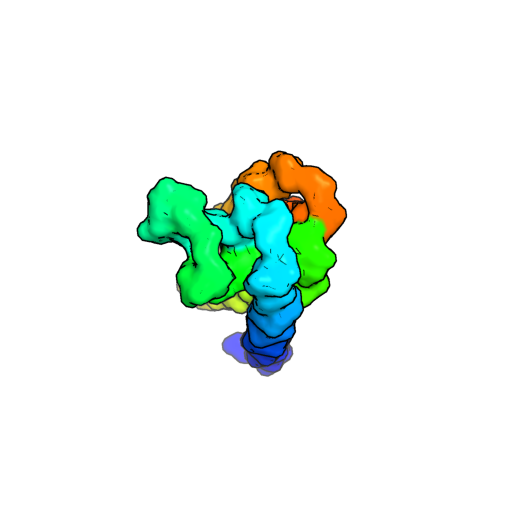18 C C . ILE A 1 112 ? 0.244 9.425 -0.044 1.00 98.06 112 ILE A C 1
ATOM 920 O O . ILE A 1 112 ? 0.645 9.985 -1.062 1.00 98.06 112 ILE A O 1
ATOM 924 N N . GLY A 1 113 ? 0.219 8.093 0.074 1.00 95.75 113 GLY A N 1
ATOM 925 C CA . GLY A 1 113 ? 0.661 7.189 -0.990 1.00 95.75 113 GLY A CA 1
ATOM 926 C C . GLY A 1 113 ? -0.087 7.410 -2.308 1.00 95.75 113 GLY A C 1
ATOM 927 O O . GLY A 1 113 ? 0.534 7.458 -3.368 1.00 95.75 113 GLY A O 1
ATOM 928 N N . ALA A 1 114 ? -1.403 7.627 -2.253 1.00 96.88 114 ALA A N 1
ATOM 929 C CA . ALA A 1 114 ? -2.193 7.970 -3.433 1.00 96.88 114 ALA A CA 1
ATOM 930 C C . ALA A 1 114 ? -1.750 9.302 -4.059 1.00 96.88 114 ALA A C 1
ATOM 932 O O . ALA A 1 114 ? -1.596 9.386 -5.277 1.00 96.88 114 ALA A O 1
ATOM 933 N N . GLY A 1 115 ? -1.491 10.323 -3.235 1.00 95.88 115 GLY A N 1
ATOM 934 C CA . GLY A 1 115 ? -0.977 11.617 -3.682 1.00 95.88 115 GLY A CA 1
ATOM 935 C C . GLY A 1 115 ? 0.362 11.503 -4.415 1.00 95.88 115 GLY A C 1
ATOM 936 O O . GLY A 1 115 ? 0.524 12.105 -5.474 1.00 95.88 115 GLY A O 1
ATOM 937 N N . LEU A 1 116 ? 1.282 10.667 -3.923 1.00 93.25 116 LEU A N 1
ATOM 938 C CA . LEU A 1 116 ? 2.588 10.438 -4.557 1.00 93.25 116 LEU A CA 1
ATOM 939 C C . LEU A 1 116 ? 2.484 9.783 -5.945 1.00 93.25 116 LEU A C 1
ATOM 941 O O . LEU A 1 116 ? 3.318 10.039 -6.808 1.00 93.25 116 LEU A O 1
ATOM 945 N N . ILE A 1 117 ? 1.459 8.957 -6.174 1.00 91.69 117 ILE A N 1
ATOM 946 C CA . ILE A 1 117 ? 1.252 8.227 -7.438 1.00 91.69 117 ILE A CA 1
ATOM 947 C C . ILE A 1 117 ? 0.392 9.034 -8.433 1.00 91.69 117 ILE A C 1
ATOM 949 O O . ILE A 1 117 ? 0.390 8.750 -9.632 1.00 91.69 117 ILE A O 1
ATOM 953 N N . SER A 1 118 ? -0.305 10.072 -7.961 1.00 90.25 118 SER A N 1
ATOM 954 C CA . SER A 1 118 ? -1.317 10.819 -8.725 1.00 90.25 118 SER A CA 1
ATOM 955 C C . SER A 1 118 ? -0.818 11.521 -9.991 1.00 90.25 118 SER A C 1
ATOM 957 O O . SER A 1 118 ? -1.607 11.772 -10.901 1.00 90.25 118 SER A O 1
ATOM 959 N N . SER A 1 119 ? 0.483 11.801 -10.083 1.00 88.81 119 SER A N 1
ATOM 960 C CA . SER A 1 119 ? 1.107 12.414 -11.259 1.00 88.81 119 SER A CA 1
ATOM 961 C C . SER A 1 119 ? 1.323 11.435 -12.417 1.00 88.81 119 SER A C 1
ATOM 963 O O . SER A 1 119 ? 1.620 11.865 -13.532 1.00 88.81 119 SER A O 1
ATOM 965 N N . SER A 1 120 ? 1.187 10.123 -12.190 1.00 87.19 120 SER A N 1
ATOM 966 C CA . SER A 1 120 ? 1.402 9.128 -13.239 1.00 87.19 120 SER A CA 1
ATOM 967 C C . SER A 1 120 ? 0.257 9.139 -14.264 1.00 87.19 120 SER A C 1
ATOM 969 O O . SER A 1 120 ? -0.904 8.978 -13.885 1.00 87.19 120 SER A O 1
ATOM 971 N N . PRO A 1 121 ? 0.552 9.233 -15.576 1.00 89.56 121 PRO A N 1
ATOM 972 C CA . PRO A 1 121 ? -0.476 9.216 -16.619 1.00 89.56 121 PRO A CA 1
ATOM 973 C C . PRO A 1 121 ? -1.016 7.808 -16.928 1.00 89.56 121 PRO A C 1
ATOM 975 O O . PRO A 1 121 ? -1.918 7.664 -17.752 1.00 89.56 121 PRO A O 1
ATOM 978 N N . THR A 1 122 ? -0.472 6.760 -16.302 1.00 93.94 122 THR A N 1
ATOM 979 C CA . THR A 1 122 ? -0.785 5.367 -16.653 1.00 93.94 122 THR A CA 1
ATOM 980 C C . THR A 1 122 ? -2.121 4.903 -16.070 1.00 93.94 122 THR A C 1
ATOM 982 O O . THR A 1 122 ? -2.525 5.287 -14.967 1.00 93.94 122 THR A O 1
ATOM 985 N N . SER A 1 123 ? -2.825 4.045 -16.812 1.00 92.75 123 SER A N 1
ATOM 986 C CA . SER A 1 123 ? -4.097 3.468 -16.367 1.00 92.75 123 SER A CA 1
ATOM 987 C C . SER A 1 123 ? -3.920 2.587 -15.128 1.00 92.75 123 SER A C 1
ATOM 989 O O . SER A 1 123 ? -4.750 2.656 -14.220 1.00 92.75 123 SER A O 1
ATOM 991 N N . GLY A 1 124 ? -2.828 1.819 -15.039 1.00 94.25 124 GLY A N 1
ATOM 992 C CA . GLY A 1 124 ? -2.559 0.966 -13.884 1.00 94.25 124 GLY A CA 1
ATOM 993 C C . GLY A 1 124 ? -2.301 1.765 -12.612 1.00 94.25 124 GLY A C 1
ATOM 994 O O . GLY A 1 124 ? -2.939 1.505 -11.588 1.00 94.25 124 GLY A O 1
ATOM 995 N N . ALA A 1 125 ? -1.480 2.819 -12.694 1.00 94.69 125 ALA A N 1
ATOM 996 C CA . ALA A 1 125 ? -1.241 3.699 -11.553 1.00 94.69 125 ALA A CA 1
ATOM 997 C C . ALA A 1 125 ? -2.536 4.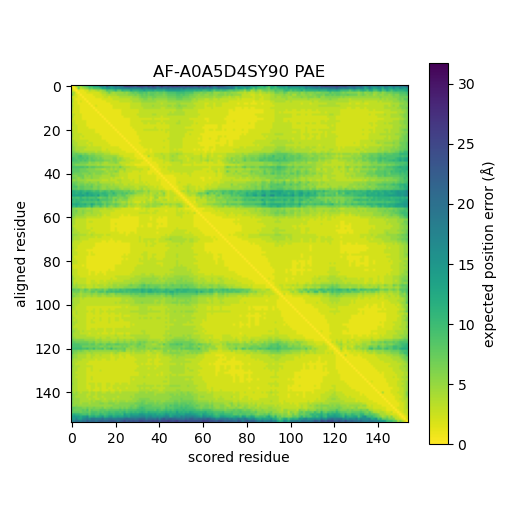364 -11.072 1.00 94.69 125 ALA A C 1
ATOM 999 O O . ALA A 1 125 ? -2.753 4.481 -9.867 1.00 94.69 125 ALA A O 1
ATOM 1000 N N . ARG A 1 126 ? -3.444 4.726 -11.990 1.00 96.38 126 ARG A N 1
ATOM 1001 C CA . ARG A 1 126 ? -4.769 5.256 -11.637 1.00 96.38 126 ARG A CA 1
ATOM 1002 C C . ARG A 1 126 ? -5.610 4.237 -10.865 1.00 96.38 126 ARG A C 1
ATOM 1004 O O . ARG A 1 126 ? -6.218 4.606 -9.864 1.00 96.38 126 ARG A O 1
ATOM 1011 N N . VAL A 1 127 ? -5.641 2.971 -11.286 1.00 97.12 127 VAL A N 1
ATOM 1012 C CA . VAL A 1 127 ? -6.367 1.900 -10.573 1.00 97.12 127 VAL A CA 1
ATOM 1013 C C . VAL A 1 127 ? -5.787 1.677 -9.175 1.00 97.12 127 VAL A C 1
ATOM 1015 O O . VAL A 1 127 ? -6.533 1.600 -8.194 1.00 97.12 127 VAL A O 1
ATOM 1018 N N . PHE A 1 128 ? -4.460 1.620 -9.063 1.00 97.06 128 PHE A N 1
ATOM 1019 C CA . PHE A 1 128 ? -3.779 1.451 -7.782 1.00 97.06 128 PHE A CA 1
ATOM 1020 C C . PHE A 1 128 ? -4.028 2.645 -6.845 1.00 97.06 128 PHE A C 1
ATOM 1022 O O . PHE A 1 128 ? -4.407 2.465 -5.688 1.00 97.06 128 PHE A O 1
ATOM 1029 N N . MET A 1 129 ? -3.927 3.870 -7.368 1.00 97.31 129 MET A N 1
ATOM 1030 C CA . MET A 1 129 ? -4.236 5.109 -6.650 1.00 97.31 129 MET A CA 1
ATOM 1031 C C . MET A 1 129 ? -5.686 5.136 -6.154 1.00 97.31 129 MET A C 1
ATOM 1033 O O . MET A 1 129 ? -5.925 5.427 -4.984 1.00 97.31 129 MET A O 1
ATOM 1037 N N . LEU A 1 130 ? -6.665 4.813 -7.005 1.00 97.50 130 LEU A N 1
ATOM 1038 C CA . LEU A 1 130 ? -8.072 4.768 -6.594 1.00 97.50 130 LEU A CA 1
ATOM 1039 C C . LEU A 1 130 ? -8.298 3.732 -5.490 1.00 97.50 130 LEU A C 1
ATOM 1041 O O . LEU A 1 130 ? -9.038 3.998 -4.546 1.00 97.50 130 LEU A O 1
ATOM 1045 N N . SER A 1 131 ? -7.615 2.589 -5.561 1.00 97.75 131 SER A N 1
ATOM 1046 C CA . SER A 1 131 ? -7.670 1.563 -4.516 1.00 97.75 131 SER A CA 1
ATOM 1047 C C . SER A 1 131 ? -7.138 2.092 -3.176 1.00 97.75 131 SER A C 1
ATOM 1049 O O . SER A 1 131 ? -7.784 1.902 -2.144 1.00 97.75 131 SER A O 1
ATOM 1051 N N . LEU A 1 132 ? -6.015 2.823 -3.183 1.00 98.00 132 LEU A N 1
ATOM 1052 C CA . LEU A 1 132 ? -5.477 3.501 -1.996 1.00 98.00 132 LEU A CA 1
ATOM 1053 C C . LEU A 1 132 ? -6.456 4.536 -1.425 1.00 98.00 132 LEU A C 1
ATOM 1055 O O . LEU A 1 132 ? -6.690 4.550 -0.217 1.00 98.00 132 LEU A O 1
ATOM 1059 N N . ILE A 1 133 ? -7.053 5.369 -2.284 1.00 98.44 133 ILE A N 1
ATOM 1060 C CA . ILE A 1 133 ? -8.013 6.410 -1.885 1.00 98.44 133 ILE A CA 1
ATOM 1061 C C . ILE A 1 133 ? -9.243 5.790 -1.223 1.00 98.44 133 ILE A C 1
ATOM 1063 O O . ILE A 1 133 ? -9.626 6.195 -0.124 1.00 98.44 133 ILE A O 1
ATOM 1067 N N . LEU A 1 134 ? -9.845 4.790 -1.872 1.00 98.31 134 LEU A N 1
ATOM 1068 C CA . LEU A 1 134 ? -11.041 4.117 -1.370 1.00 98.31 134 LEU A CA 1
ATOM 1069 C C . LEU A 1 134 ? -10.786 3.506 0.011 1.00 98.31 134 LEU A C 1
ATOM 1071 O O . LEU A 1 134 ? -11.550 3.749 0.944 1.00 98.31 134 LEU A O 1
ATOM 1075 N N . ILE A 1 135 ? -9.688 2.767 0.175 1.00 98.25 135 ILE A N 1
ATOM 1076 C CA . ILE A 1 135 ? -9.354 2.136 1.458 1.00 98.25 135 ILE A CA 1
ATOM 1077 C C . ILE A 1 135 ? -8.992 3.193 2.509 1.00 98.25 135 ILE A C 1
ATOM 1079 O O . ILE A 1 135 ? -9.433 3.087 3.654 1.00 98.25 135 ILE A O 1
ATOM 1083 N N . GLY A 1 136 ? -8.246 4.235 2.133 1.00 98.19 136 GLY A N 1
ATOM 1084 C CA . GLY A 1 136 ? -7.882 5.341 3.018 1.00 98.19 136 GLY A CA 1
ATOM 1085 C C . GLY A 1 136 ? -9.108 6.023 3.627 1.00 98.19 136 GLY A C 1
ATOM 1086 O O . GLY A 1 136 ? -9.204 6.146 4.851 1.00 98.19 136 GLY A O 1
ATOM 1087 N N . PHE A 1 137 ? -10.095 6.381 2.800 1.00 98.31 137 PHE A N 1
ATOM 1088 C CA . PHE A 1 137 ? -11.347 6.967 3.282 1.00 98.31 137 PHE A CA 1
ATOM 1089 C C . PHE A 1 137 ? -12.193 5.992 4.103 1.00 98.31 137 PHE A C 1
ATOM 1091 O O . PHE A 1 137 ? -12.767 6.407 5.110 1.00 98.31 137 PHE A O 1
ATOM 1098 N N . LEU A 1 138 ? -12.241 4.703 3.745 1.00 98.00 138 LEU A N 1
ATOM 1099 C CA . LEU A 1 138 ? -12.933 3.693 4.555 1.00 98.00 138 LEU A CA 1
ATOM 1100 C C . LEU A 1 138 ? -12.331 3.583 5.963 1.00 98.00 138 LEU A C 1
ATOM 1102 O O . LEU A 1 138 ? -13.071 3.534 6.949 1.00 98.00 138 LEU A O 1
ATOM 1106 N N . LEU A 1 139 ? -10.999 3.599 6.083 1.00 97.69 139 LEU A N 1
ATOM 1107 C CA . LEU A 1 139 ? -10.322 3.575 7.381 1.00 97.69 139 LEU A CA 1
ATOM 1108 C C . LEU A 1 139 ? -10.617 4.843 8.190 1.00 97.69 139 LEU A C 1
ATOM 1110 O O . LEU A 1 139 ? -11.013 4.734 9.354 1.00 97.69 139 LEU A O 1
ATOM 1114 N N . LEU A 1 140 ? -10.514 6.029 7.582 1.00 97.81 140 LEU A N 1
ATOM 1115 C CA . LEU A 1 140 ? -10.827 7.296 8.254 1.00 97.81 140 LEU A CA 1
ATOM 1116 C C . LEU A 1 140 ? -12.289 7.374 8.703 1.00 97.81 140 LEU A C 1
ATOM 1118 O O . LEU A 1 140 ? -12.559 7.737 9.849 1.00 97.81 140 LEU A O 1
ATOM 1122 N N . GLY A 1 141 ? -13.225 6.967 7.844 1.00 96.94 141 GLY A N 1
ATOM 1123 C CA . GLY A 1 141 ? -14.646 6.894 8.177 1.00 96.94 141 GLY A CA 1
ATOM 1124 C C . GLY A 1 141 ? -14.909 5.942 9.343 1.00 96.94 141 GLY A C 1
ATOM 1125 O O . GLY A 1 141 ? -15.625 6.292 10.282 1.00 96.94 141 GLY A O 1
ATOM 1126 N N . SER A 1 142 ? -14.265 4.769 9.351 1.00 94.25 142 SER A N 1
ATOM 1127 C CA . SER A 1 142 ? -14.393 3.811 10.457 1.00 94.25 142 SER A CA 1
ATOM 1128 C C . SER A 1 142 ? -13.877 4.372 11.790 1.00 94.25 142 SER A C 1
ATOM 1130 O O . SER A 1 142 ? -14.521 4.191 12.828 1.00 94.25 142 SER A O 1
ATOM 1132 N N . ALA A 1 143 ? -12.764 5.112 11.763 1.00 94.88 143 ALA A N 1
ATOM 1133 C CA . ALA A 1 143 ? -12.194 5.758 12.940 1.00 94.88 143 ALA A CA 1
ATOM 1134 C C . ALA A 1 143 ? -13.068 6.924 13.441 1.00 94.88 143 ALA A C 1
ATOM 1136 O O . A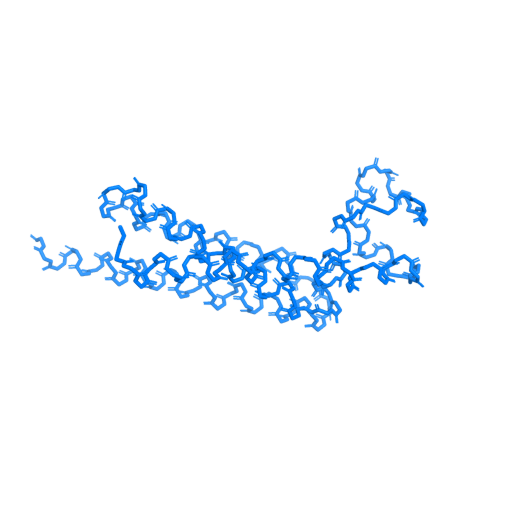LA A 1 143 ? -13.265 7.091 14.646 1.00 94.88 143 ALA A O 1
ATOM 1137 N N . ALA A 1 144 ? -13.651 7.710 12.533 1.00 94.19 144 ALA A N 1
ATOM 1138 C CA . ALA A 1 144 ? -14.577 8.781 12.891 1.00 94.19 144 ALA A CA 1
ATOM 1139 C C . ALA A 1 144 ? -15.830 8.224 13.586 1.00 94.19 144 ALA A C 1
ATOM 1141 O O . ALA A 1 144 ? -16.168 8.652 14.690 1.00 94.19 144 ALA A O 1
ATOM 1142 N N . ILE A 1 145 ? -16.471 7.204 13.002 1.00 94.25 145 ILE A N 1
ATOM 1143 C CA . ILE A 1 145 ? -17.663 6.559 13.580 1.00 94.25 145 ILE A CA 1
ATOM 1144 C C . ILE A 1 145 ? -17.364 5.999 14.975 1.00 94.25 145 ILE A C 1
ATOM 1146 O O . ILE A 1 145 ? -18.151 6.186 15.906 1.00 94.25 145 ILE A O 1
ATOM 1150 N N . HIS A 1 146 ? -16.227 5.319 15.144 1.00 90.69 146 HIS A N 1
ATOM 1151 C CA . HIS A 1 146 ? -15.838 4.769 16.441 1.00 90.69 146 HIS A CA 1
ATOM 1152 C C . HIS A 1 146 ? -15.586 5.871 17.484 1.00 90.69 146 HIS A C 1
ATOM 1154 O O . HIS A 1 146 ? -15.958 5.713 18.649 1.00 90.69 146 HIS A O 1
ATOM 1160 N N . HIS A 1 147 ? -15.000 7.002 17.080 1.00 90.44 147 HIS A N 1
ATOM 1161 C CA . HIS A 1 147 ? -14.802 8.146 17.965 1.00 90.44 147 HIS A CA 1
ATOM 1162 C C . HIS A 1 147 ? -16.128 8.763 18.431 1.00 90.44 147 HIS A C 1
ATOM 1164 O O . HIS A 1 147 ? -16.318 8.918 19.638 1.00 90.44 147 HIS A O 1
ATOM 1170 N N . PHE A 1 148 ? -17.059 9.034 17.509 1.00 89.94 148 PHE A N 1
ATOM 1171 C CA . PHE A 1 148 ? -18.368 9.609 17.841 1.00 89.94 148 PHE A CA 1
ATOM 1172 C C . PHE A 1 148 ? -19.187 8.702 18.760 1.00 89.94 148 PHE A C 1
ATOM 1174 O O . PHE A 1 148 ? -19.740 9.173 19.750 1.00 89.94 148 PHE A O 1
ATOM 1181 N N . ARG A 1 149 ? -19.200 7.387 18.505 1.00 88.50 149 ARG A N 1
ATOM 1182 C CA . ARG A 1 149 ? -19.887 6.425 19.384 1.00 88.50 149 ARG A CA 1
ATOM 1183 C C . ARG A 1 149 ? -19.331 6.437 20.803 1.00 88.50 149 ARG A C 1
ATOM 1185 O O . ARG A 1 149 ? -20.093 6.360 21.756 1.00 88.50 149 ARG A O 1
ATOM 1192 N N . LYS A 1 150 ? -18.008 6.542 20.955 1.00 84.44 150 LYS A N 1
ATOM 1193 C CA . LYS A 1 150 ? -17.381 6.636 22.277 1.00 84.44 150 LYS A CA 1
ATOM 1194 C C . LYS A 1 150 ? -17.740 7.946 22.987 1.00 84.44 150 LYS A C 1
ATOM 1196 O O . LYS A 1 150 ? -17.918 7.927 24.195 1.00 84.44 150 LYS A O 1
ATOM 1201 N N . ALA A 1 151 ? -17.843 9.055 22.254 1.00 81.06 151 ALA A N 1
ATOM 1202 C CA . ALA A 1 151 ? -18.214 10.353 22.817 1.00 81.06 151 ALA A CA 1
ATOM 1203 C C . ALA A 1 151 ? -19.679 10.413 23.288 1.00 81.06 151 ALA A C 1
ATOM 1205 O O . ALA A 1 151 ? -19.961 11.133 24.229 1.00 81.06 151 ALA A O 1
ATOM 1206 N N . GLN A 1 152 ? -20.590 9.654 22.668 1.00 78.06 152 GLN A N 1
ATOM 1207 C CA . GLN A 1 152 ? -22.004 9.580 23.076 1.00 78.06 152 GLN A CA 1
ATOM 1208 C C . GLN A 1 152 ? -22.266 8.676 24.294 1.00 78.06 152 GLN A C 1
ATOM 1210 O O . GLN A 1 152 ? -23.339 8.751 24.882 1.00 78.06 152 GLN A O 1
ATOM 1215 N N . LEU A 1 153 ? -21.335 7.774 24.622 1.00 71.69 153 LEU A N 1
ATOM 1216 C CA . LEU A 1 153 ? -21.465 6.806 25.722 1.00 71.69 153 LEU A CA 1
ATOM 1217 C C . LEU A 1 153 ? -20.816 7.280 27.034 1.00 71.69 153 LEU A C 1
ATOM 1219 O O . LEU A 1 153 ? -20.920 6.578 28.038 1.00 71.69 153 LEU A O 1
ATOM 1223 N N . ASN A 1 154 ? -20.128 8.423 27.002 1.00 60.47 154 ASN A N 1
ATOM 1224 C CA . ASN A 1 154 ? -19.497 9.084 28.144 1.00 60.47 154 ASN A CA 1
ATOM 1225 C C . ASN A 1 154 ? -20.296 10.327 28.528 1.00 60.47 154 ASN A C 1
ATOM 1227 O O . ASN A 1 154 ? -20.298 10.642 29.735 1.00 60.47 154 ASN A O 1
#

Radius of gyration: 18.36 Å; Cα contacts (8 Å, |Δi|>4): 170; chains: 1; bounding box: 45×31×52 Å

pLDDT: mean 93.73, std 5.71, range [60.47, 98.62]

Organism: NCBI:txid79883

Mean predicted aligned error: 4.03 Å

Secondary structure (DSSP, 8-state):
--HHHHHHHHHHHHHHHHHHHHHHHHHGGGGG-GGGHHHH-HHHHHHTTT---GGG--HHHHHHHHHHH--HHHHHHHHHHHHHHHHHHHHH--SHHHHHHHHHHHHHHHHHHHHHHTT---HHHHHHHHHHHHHHHHHHHHHHHHHHHHHH--

Sequence (154 aa):
MSYKRTISFGLAIMFFCIATFASWYEGSELVDNPFEWKHTAVFTSWIHDGEVERENIAQLDYFVYSIKFKPIFPVIMMVSFIYMVFTLGIKFLKSGTKRNLFVSILGVLLLIGAGLISSSPTSGARVFMLSLILIGFLLLGSAAIHHFRKAQLN

Solvent-accessible surface area (backbone atoms only — not comparable to full-atom values): 7852 Å² total; per-residue (Å²): 127,60,69,69,57,52,52,52,50,53,50,29,51,51,47,23,54,53,20,47,54,50,20,42,58,65,6,50,55,53,68,80,36,71,87,48,39,91,79,31,35,55,61,20,22,68,74,46,83,63,51,80,50,76,92,62,61,40,73,70,20,12,46,48,35,11,29,36,76,48,25,65,31,44,45,47,22,49,54,22,47,50,52,49,53,51,56,50,50,52,66,72,37,83,49,71,68,56,33,34,51,51,39,35,50,54,12,51,52,29,40,52,54,21,59,74,44,64,82,51,90,38,71,19,30,47,53,44,27,50,51,28,41,55,52,13,50,52,33,36,51,52,28,50,54,55,50,54,56,54,64,76,76,109

InterPro domains:
  IPR025440 Protein of unknown function DUF4306 [PF14154] (7-92)

Foldseek 3Di:
DPPVLVVLLVVLVVLLVVLVVVLLVQLLCCLVPVVCCQPQLVVLCVVPVHDDDSVSRDSVSSNSSCQQAPQPSVLSNVVSVLSNQLSVQCVPDPDLVSNLVSLLVSLVVLLVVLVVLVPRPGPSSVVSSVSSNVSSVVSNVVSVVSVVVVVVVD

Nearest PDB structures (foldseek):
  8gjg-assembly1_A  TM=3.288E-01  e=5.136E+00  synthetic construct
  2bnl-assembly1_B  TM=2.310E-01  e=9.185E+00  Bacillus subtilis